Protein AF-A0A1Q7AUA7-F1 (afdb_monomer)

Radius of gyration: 12.65 Å; Cα contacts (8 Å, |Δi|>4): 184; chains: 1; bounding box: 31×30×31 Å

Structure (mmCIF, N/CA/C/O backbone):
data_AF-A0A1Q7AUA7-F1
#
_entry.id   AF-A0A1Q7AUA7-F1
#
loop_
_atom_site.group_PDB
_atom_site.id
_atom_site.type_symbol
_atom_site.label_atom_id
_atom_site.label_alt_id
_atom_site.label_comp_id
_atom_site.label_asym_id
_atom_site.label_entity_id
_atom_site.label_seq_id
_atom_site.pdbx_PDB_ins_code
_atom_site.Cartn_x
_atom_site.Cartn_y
_atom_site.Cartn_z
_atom_site.occupancy
_atom_site.B_iso_or_equiv
_atom_site.auth_seq_id
_atom_site.auth_comp_id
_atom_site.auth_asym_id
_atom_site.auth_atom_id
_atom_site.pdbx_PDB_model_num
ATOM 1 N N . MET A 1 1 ? -14.555 16.275 -8.381 1.00 78.81 1 MET A N 1
ATOM 2 C CA . MET A 1 1 ? -13.506 15.272 -8.086 1.00 78.81 1 MET A CA 1
ATOM 3 C C . MET A 1 1 ? -12.574 15.850 -7.037 1.00 78.81 1 MET A C 1
ATOM 5 O O . MET A 1 1 ? -12.366 17.057 -7.059 1.00 78.81 1 MET A O 1
ATOM 9 N N . ARG A 1 2 ? -12.056 15.023 -6.123 1.00 88.88 2 ARG A N 1
ATOM 10 C CA . ARG A 1 2 ? -11.016 15.438 -5.166 1.00 88.88 2 ARG A CA 1
ATOM 11 C C . ARG A 1 2 ? -9.665 15.498 -5.881 1.00 88.88 2 ARG A C 1
ATOM 13 O O . ARG A 1 2 ? -9.413 14.677 -6.760 1.00 88.88 2 ARG A O 1
ATOM 20 N N . THR A 1 3 ? -8.814 16.450 -5.524 1.00 94.75 3 THR A N 1
ATOM 21 C CA . THR A 1 3 ? -7.428 16.507 -6.009 1.00 94.75 3 THR A CA 1
ATOM 22 C C . THR A 1 3 ? -6.560 15.475 -5.279 1.00 94.75 3 THR A C 1
ATOM 24 O O . THR A 1 3 ? -6.920 15.050 -4.177 1.00 94.75 3 THR A O 1
ATOM 27 N N . PRO A 1 4 ? -5.386 15.095 -5.819 1.00 91.38 4 PRO A N 1
ATOM 28 C CA . PRO A 1 4 ? -4.448 14.231 -5.097 1.00 91.38 4 PRO A CA 1
ATOM 29 C C . PRO A 1 4 ? -4.071 14.776 -3.710 1.00 91.38 4 PRO A C 1
ATOM 31 O O . PRO A 1 4 ? -4.011 14.020 -2.745 1.00 91.38 4 PRO A O 1
ATOM 34 N N . ALA A 1 5 ? -3.896 16.097 -3.589 1.00 91.69 5 ALA A N 1
ATOM 35 C CA . ALA A 1 5 ? -3.603 16.747 -2.313 1.00 91.69 5 ALA A CA 1
ATOM 36 C C . ALA A 1 5 ? -4.753 16.601 -1.301 1.00 91.69 5 ALA A C 1
ATOM 38 O O . ALA A 1 5 ? -4.501 16.320 -0.133 1.00 91.69 5 ALA A O 1
ATOM 39 N N . GLN A 1 6 ? -6.009 16.739 -1.745 1.00 94.31 6 GLN A N 1
ATOM 40 C CA . GLN A 1 6 ? -7.181 16.520 -0.889 1.00 94.31 6 GLN A CA 1
ATOM 41 C C . GLN A 1 6 ? -7.278 15.063 -0.432 1.00 94.31 6 GLN A C 1
ATOM 43 O O . GLN A 1 6 ? -7.481 14.810 0.749 1.00 94.31 6 GLN A O 1
ATOM 48 N N . ILE A 1 7 ? -7.064 14.105 -1.342 1.00 94.06 7 ILE A N 1
ATOM 49 C CA . ILE A 1 7 ? -7.085 12.674 -1.009 1.00 94.06 7 ILE A CA 1
ATOM 50 C C . ILE A 1 7 ? -6.048 12.361 0.073 1.00 94.06 7 ILE A C 1
ATOM 52 O O . ILE A 1 7 ? -6.381 11.710 1.060 1.00 94.06 7 ILE A O 1
ATOM 56 N N . LEU A 1 8 ? -4.811 12.840 -0.080 1.00 90.44 8 LEU A N 1
ATOM 57 C CA . LEU A 1 8 ? -3.745 12.590 0.894 1.00 90.44 8 LEU A CA 1
ATOM 58 C C . LEU A 1 8 ? -4.003 13.265 2.244 1.00 90.44 8 LEU 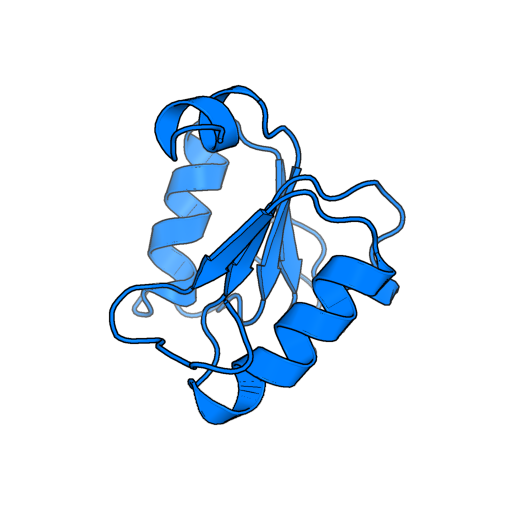A C 1
ATOM 60 O O . LEU A 1 8 ? -3.755 12.647 3.276 1.00 90.44 8 LEU A O 1
ATOM 64 N N . ALA A 1 9 ? -4.526 14.494 2.246 1.00 90.44 9 ALA A N 1
ATOM 65 C CA . ALA A 1 9 ? -4.860 15.216 3.474 1.00 90.44 9 ALA A CA 1
ATOM 66 C C . ALA A 1 9 ? -6.028 14.574 4.249 1.00 90.44 9 ALA A C 1
ATOM 68 O O . ALA A 1 9 ? -6.072 14.649 5.474 1.00 90.44 9 ALA A O 1
ATOM 69 N N . GLU A 1 10 ? -6.971 13.943 3.545 1.00 92.81 10 GLU A N 1
ATOM 70 C CA . GLU A 1 10 ? -8.119 13.245 4.137 1.00 92.81 10 GLU A CA 1
ATOM 71 C C . GLU A 1 10 ? -7.803 11.795 4.547 1.00 92.81 10 GLU A C 1
ATOM 73 O O . GLU A 1 10 ? -8.539 11.217 5.349 1.00 92.81 10 GLU A O 1
ATOM 78 N N . SER A 1 11 ? -6.741 11.197 3.997 1.00 95.62 11 SER A N 1
ATOM 79 C CA . SER A 1 11 ? -6.369 9.801 4.253 1.00 95.62 11 SER A CA 1
ATOM 80 C C . SER A 1 11 ? -5.643 9.660 5.584 1.00 95.62 11 SER A C 1
ATOM 82 O O . SER A 1 11 ? -4.615 10.298 5.807 1.00 95.62 11 SER A O 1
ATOM 84 N N . ARG A 1 12 ? -6.138 8.773 6.450 1.00 95.25 12 ARG A N 1
ATOM 85 C CA . ARG A 1 12 ? -5.493 8.427 7.725 1.00 95.25 12 ARG A CA 1
ATOM 86 C C . ARG A 1 12 ? -4.741 7.109 7.620 1.00 95.25 12 ARG A C 1
ATOM 88 O O . ARG A 1 12 ? -3.604 7.030 8.080 1.00 95.25 12 ARG A O 1
ATOM 95 N N . THR A 1 13 ? -5.359 6.127 6.966 1.00 98.19 13 THR A N 1
ATOM 96 C CA . THR A 1 13 ? -4.829 4.767 6.815 1.00 98.19 13 THR A CA 1
ATOM 97 C C . THR A 1 13 ? -4.476 4.470 5.364 1.00 98.19 13 THR A C 1
ATOM 99 O O . THR A 1 13 ? -5.331 4.554 4.476 1.00 98.19 13 THR A O 1
ATOM 102 N N . ILE A 1 14 ? -3.225 4.075 5.126 1.00 98.44 14 ILE A N 1
ATOM 103 C CA . ILE A 1 14 ? -2.694 3.746 3.802 1.00 98.44 14 ILE A CA 1
ATOM 104 C C . ILE A 1 14 ? -2.234 2.286 3.791 1.00 98.44 14 ILE A C 1
ATOM 106 O O . ILE A 1 14 ? -1.268 1.929 4.465 1.00 98.44 14 ILE A O 1
ATOM 110 N N . ALA A 1 15 ? -2.883 1.443 2.988 1.00 98.75 15 ALA A N 1
ATOM 111 C CA . ALA A 1 15 ? -2.420 0.078 2.744 1.00 98.75 15 ALA A CA 1
ATOM 112 C C . ALA A 1 15 ? -1.420 0.059 1.583 1.00 98.75 15 ALA A C 1
ATOM 114 O O . ALA A 1 15 ? -1.670 0.655 0.536 1.00 98.75 15 ALA A O 1
ATOM 115 N N . VAL A 1 16 ? -0.294 -0.634 1.740 1.00 98.75 16 VAL A N 1
ATOM 116 C CA . VAL A 1 16 ? 0.786 -0.669 0.743 1.00 98.75 16 VAL A CA 1
ATOM 117 C C . VAL A 1 16 ? 0.904 -2.068 0.159 1.00 98.75 16 VAL A C 1
ATOM 119 O O . VAL A 1 16 ? 1.514 -2.957 0.755 1.00 98.75 16 VAL A O 1
ATOM 122 N N . VAL A 1 17 ? 0.345 -2.265 -1.031 1.00 98.75 17 VAL A N 1
ATOM 123 C CA . VAL A 1 17 ? 0.356 -3.550 -1.735 1.00 98.75 17 VAL A CA 1
ATOM 124 C C . VAL A 1 17 ? 1.670 -3.730 -2.479 1.00 98.75 17 VAL A C 1
ATOM 126 O O . VAL A 1 17 ? 2.027 -2.929 -3.342 1.00 98.75 17 VAL A O 1
ATOM 129 N N . GLY A 1 18 ? 2.386 -4.808 -2.160 1.00 98.00 18 GLY A N 1
ATOM 130 C CA . GLY A 1 18 ? 3.738 -5.044 -2.666 1.00 98.00 18 GLY A CA 1
ATOM 131 C C . GLY A 1 18 ? 4.830 -4.421 -1.793 1.00 98.00 18 GLY A C 1
ATOM 132 O O . GLY A 1 18 ? 5.953 -4.261 -2.267 1.00 98.00 18 GLY A O 1
ATOM 133 N N . ALA A 1 19 ? 4.519 -4.086 -0.534 1.00 98.44 19 ALA A N 1
ATOM 134 C CA . ALA A 1 19 ? 5.487 -3.559 0.425 1.00 98.44 19 ALA A CA 1
ATOM 135 C C . ALA A 1 19 ? 6.731 -4.459 0.528 1.00 98.44 19 ALA A C 1
ATOM 137 O O . ALA A 1 19 ? 6.633 -5.685 0.612 1.00 98.44 19 ALA A O 1
ATOM 138 N N . SER A 1 20 ? 7.918 -3.855 0.524 1.00 98.06 20 SER A N 1
ATOM 139 C CA . SER A 1 20 ? 9.190 -4.583 0.507 1.00 98.06 20 SER A CA 1
ATOM 140 C C . SER A 1 20 ? 9.945 -4.454 1.829 1.00 98.06 20 SER A C 1
ATOM 142 O O . SER A 1 20 ? 9.990 -3.383 2.425 1.00 98.06 20 SER A O 1
ATOM 144 N N . ARG A 1 21 ? 10.624 -5.529 2.251 1.00 97.75 21 ARG A N 1
ATOM 145 C CA . ARG A 1 21 ? 11.605 -5.502 3.355 1.00 97.75 21 ARG A CA 1
ATOM 146 C C . ARG A 1 21 ? 12.960 -4.923 2.942 1.00 97.75 21 ARG A C 1
ATOM 148 O O . ARG A 1 21 ? 13.722 -4.513 3.802 1.00 97.75 21 ARG A O 1
ATOM 155 N N . ASP A 1 22 ? 13.245 -4.915 1.643 1.00 97.50 22 ASP A N 1
ATOM 156 C CA . ASP A 1 22 ? 14.516 -4.474 1.065 1.00 97.50 22 ASP A CA 1
ATOM 157 C C . ASP A 1 22 ? 14.573 -2.939 0.952 1.00 97.50 22 ASP A C 1
ATOM 159 O O . ASP A 1 22 ? 13.843 -2.395 0.113 1.00 97.50 22 ASP A O 1
ATOM 163 N N . PRO A 1 23 ? 15.440 -2.249 1.724 1.00 95.88 23 PRO A N 1
ATOM 164 C CA . PRO A 1 23 ? 15.566 -0.792 1.706 1.00 95.88 23 PRO A CA 1
ATOM 165 C C . PRO A 1 23 ? 16.002 -0.195 0.367 1.00 95.88 23 PRO A C 1
ATOM 167 O O . PRO A 1 23 ? 15.775 0.993 0.143 1.00 95.88 23 PRO A O 1
ATOM 170 N N . GLY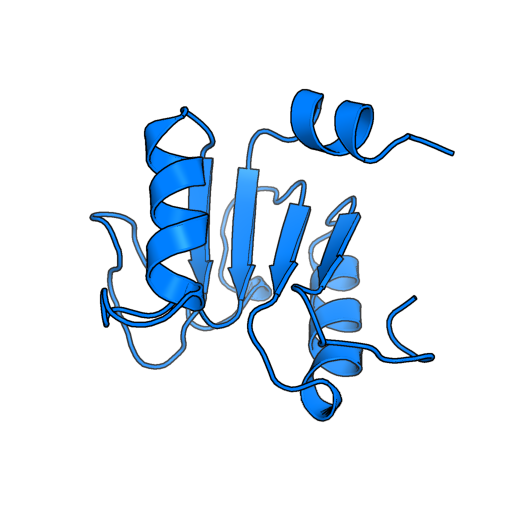 A 1 24 ? 16.588 -0.993 -0.532 1.00 96.94 24 GLY A N 1
ATOM 171 C CA . GLY A 1 24 ? 16.971 -0.558 -1.876 1.00 96.94 24 GLY A CA 1
ATOM 172 C C . GLY A 1 24 ? 15.794 -0.425 -2.846 1.00 96.94 24 GLY A C 1
ATOM 173 O O . GLY A 1 24 ? 15.948 0.158 -3.918 1.00 96.94 24 GLY A O 1
ATOM 174 N N . LYS A 1 25 ? 14.606 -0.941 -2.499 1.00 96.44 25 LYS A N 1
ATOM 175 C CA . LYS A 1 25 ? 13.417 -0.872 -3.361 1.00 96.44 25 LYS A CA 1
ATOM 176 C C . LYS A 1 25 ? 12.576 0.360 -3.054 1.00 96.44 25 LYS A C 1
ATOM 178 O O . LYS A 1 25 ? 12.323 0.692 -1.898 1.00 96.44 25 LYS A O 1
ATOM 183 N N . THR A 1 26 ? 12.017 0.973 -4.093 1.00 96.62 26 THR A N 1
ATOM 184 C CA . THR A 1 26 ? 11.019 2.052 -3.966 1.00 96.62 26 THR A CA 1
ATOM 185 C C . THR A 1 26 ? 9.808 1.623 -3.136 1.00 96.62 26 THR A C 1
ATOM 187 O O . THR A 1 26 ? 9.353 2.386 -2.287 1.00 96.62 26 THR A O 1
ATOM 190 N N . ALA A 1 27 ? 9.381 0.363 -3.281 1.00 96.94 27 ALA A N 1
ATOM 191 C CA . ALA A 1 27 ? 8.342 -0.278 -2.469 1.00 96.94 27 ALA A CA 1
ATOM 192 C C . ALA A 1 27 ? 8.681 -0.407 -0.968 1.00 96.94 27 ALA A C 1
ATOM 194 O O . ALA A 1 27 ? 7.823 -0.793 -0.174 1.00 96.94 27 ALA A O 1
ATOM 195 N N . HIS A 1 28 ? 9.928 -0.126 -0.577 1.00 98.19 28 HIS A N 1
ATOM 196 C CA . HIS A 1 28 ? 10.332 0.051 0.813 1.00 98.19 28 HIS A CA 1
ATOM 197 C C . HIS A 1 28 ? 10.467 1.532 1.170 1.00 98.19 28 HIS A C 1
ATOM 199 O O . HIS A 1 28 ? 9.852 2.008 2.121 1.00 98.19 28 HIS A O 1
ATOM 205 N N . ALA A 1 29 ? 11.295 2.258 0.417 1.00 97.44 29 ALA A N 1
ATOM 206 C CA . ALA A 1 29 ? 11.735 3.595 0.791 1.00 97.44 29 ALA A CA 1
ATOM 207 C C . ALA A 1 29 ? 10.593 4.621 0.791 1.00 97.44 29 ALA A C 1
ATOM 209 O O . ALA A 1 29 ? 10.472 5.390 1.743 1.00 97.44 29 ALA A O 1
ATOM 210 N N . VAL A 1 30 ? 9.733 4.618 -0.234 1.00 96.25 30 VAL A N 1
ATOM 211 C CA . VAL A 1 30 ? 8.649 5.608 -0.361 1.00 96.25 30 VAL A CA 1
ATOM 212 C C . VAL A 1 30 ? 7.604 5.440 0.751 1.00 96.25 30 VAL A C 1
ATOM 214 O O . VAL A 1 30 ? 7.350 6.413 1.463 1.00 96.25 30 VAL A O 1
ATOM 217 N N . PRO A 1 31 ? 7.040 4.241 1.000 1.00 97.38 31 PRO A N 1
ATOM 218 C CA . PRO A 1 31 ? 6.084 4.076 2.091 1.00 97.38 31 PRO A CA 1
ATOM 219 C C . PRO A 1 31 ? 6.692 4.277 3.480 1.00 97.38 31 PRO A C 1
ATOM 221 O O . PRO A 1 31 ? 6.013 4.778 4.370 1.00 97.38 31 PRO A O 1
ATOM 224 N N . HIS A 1 32 ? 7.975 3.952 3.670 1.00 97.81 32 HIS A N 1
ATOM 225 C CA . HIS A 1 32 ? 8.653 4.232 4.933 1.00 97.81 32 HIS A CA 1
ATOM 226 C C . HIS A 1 32 ? 8.730 5.740 5.209 1.00 97.81 32 HIS A C 1
ATOM 228 O O . HIS A 1 32 ? 8.557 6.167 6.348 1.00 97.81 32 HIS A O 1
ATOM 234 N N . GLN A 1 33 ? 8.933 6.571 4.179 1.00 96.88 33 GLN A N 1
ATOM 235 C CA . GLN A 1 33 ? 8.834 8.022 4.343 1.00 96.88 33 GLN A CA 1
ATOM 236 C C . GLN A 1 33 ? 7.412 8.441 4.718 1.00 96.88 33 GLN A C 1
ATOM 238 O O . GLN A 1 33 ? 7.259 9.219 5.653 1.00 96.88 33 GLN A O 1
ATOM 243 N N . ILE A 1 34 ? 6.383 7.893 4.066 1.00 95.06 34 ILE A N 1
ATOM 244 C CA . ILE A 1 34 ? 4.975 8.163 4.410 1.00 95.06 34 ILE A CA 1
ATOM 245 C C . ILE A 1 34 ? 4.706 7.838 5.891 1.00 95.06 34 ILE A C 1
ATOM 247 O O . ILE A 1 34 ? 4.201 8.688 6.620 1.00 95.06 34 ILE A O 1
ATOM 251 N N . LEU A 1 35 ? 5.140 6.668 6.368 1.00 96.69 35 LEU A N 1
ATOM 252 C CA . LEU A 1 35 ? 5.038 6.278 7.779 1.00 96.69 35 LEU A CA 1
ATOM 253 C C . LEU A 1 35 ? 5.742 7.288 8.703 1.00 96.69 35 LEU A C 1
ATOM 255 O O . LEU A 1 35 ? 5.173 7.736 9.695 1.00 96.69 35 LEU A O 1
ATOM 259 N N . ARG A 1 36 ? 6.968 7.707 8.361 1.00 96.88 36 ARG A N 1
ATOM 260 C CA . ARG A 1 36 ? 7.744 8.682 9.152 1.00 96.88 36 ARG A CA 1
ATOM 261 C C . ARG A 1 36 ? 7.127 10.080 9.201 1.00 96.88 36 ARG A C 1
ATOM 263 O O . ARG A 1 36 ? 7.455 10.834 10.111 1.00 96.88 36 ARG A O 1
ATOM 270 N N . HIS A 1 37 ? 6.259 10.423 8.252 1.00 94.94 37 HIS A N 1
ATOM 271 C CA . HIS A 1 37 ? 5.521 11.687 8.248 1.00 94.94 37 HIS A CA 1
ATOM 272 C C . HIS A 1 37 ? 4.175 11.603 8.991 1.00 94.94 37 HIS A C 1
ATOM 274 O O . HIS A 1 37 ? 3.439 12.585 9.021 1.00 94.94 37 HIS A O 1
ATOM 280 N N . GLY A 1 38 ? 3.872 10.469 9.634 1.00 94.81 38 GLY A N 1
ATOM 281 C CA . GLY A 1 38 ? 2.769 10.345 10.588 1.00 94.81 38 GLY A CA 1
ATOM 282 C C . GLY A 1 38 ? 1.485 9.725 10.039 1.00 94.81 38 GLY A C 1
ATOM 283 O O . GLY A 1 38 ? 0.500 9.657 10.770 1.00 94.81 38 GLY A O 1
ATOM 284 N N . TRP A 1 39 ? 1.475 9.251 8.791 1.00 96.62 39 TRP A N 1
ATOM 285 C CA . TRP A 1 39 ? 0.373 8.420 8.300 1.00 96.62 39 TRP A CA 1
ATOM 286 C C . TRP A 1 39 ? 0.417 7.031 8.932 1.00 96.62 39 TRP A C 1
ATOM 288 O O . TRP A 1 39 ? 1.492 6.464 9.139 1.00 96.62 39 TRP A O 1
ATOM 298 N N . HIS A 1 40 ? -0.759 6.450 9.165 1.00 97.69 40 HIS A N 1
ATOM 299 C CA . HIS A 1 40 ? -0.863 5.042 9.526 1.00 97.69 40 HIS A CA 1
ATOM 300 C C . HIS A 1 40 ? -0.662 4.190 8.271 1.00 97.69 40 HIS A C 1
ATOM 302 O O . HIS A 1 40 ? -1.434 4.296 7.316 1.00 97.69 40 HIS A O 1
ATOM 308 N N . VAL A 1 41 ? 0.402 3.384 8.240 1.00 98.38 41 VAL A N 1
ATOM 309 C CA . VAL A 1 41 ? 0.793 2.600 7.060 1.00 98.38 41 VAL A CA 1
ATOM 310 C C . VAL A 1 41 ? 0.725 1.112 7.371 1.00 98.38 41 VAL A C 1
ATOM 312 O O . VAL A 1 41 ? 1.422 0.625 8.257 1.00 98.38 41 VAL A O 1
ATOM 315 N N . ILE A 1 42 ? -0.060 0.384 6.579 1.00 98.75 42 ILE A N 1
ATOM 316 C CA . ILE A 1 42 ? -0.258 -1.060 6.716 1.00 98.75 42 ILE A CA 1
ATOM 317 C C . ILE A 1 42 ? 0.423 -1.775 5.539 1.00 98.75 42 ILE A C 1
ATOM 319 O O . ILE A 1 42 ? -0.037 -1.652 4.398 1.00 98.75 42 ILE A O 1
ATOM 323 N N . PRO A 1 43 ? 1.520 -2.520 5.757 1.00 98.81 43 PRO A N 1
ATOM 324 C CA . PRO A 1 43 ? 2.173 -3.261 4.686 1.00 98.81 43 PRO A CA 1
ATOM 325 C C . PRO A 1 43 ? 1.360 -4.496 4.277 1.00 98.81 43 PRO A C 1
ATOM 327 O O . PRO A 1 43 ? 0.924 -5.278 5.122 1.00 98.81 43 PRO A O 1
ATOM 330 N N . VAL A 1 44 ? 1.225 -4.718 2.967 1.00 98.81 44 VAL A N 1
ATOM 331 C CA . VAL A 1 44 ? 0.600 -5.916 2.392 1.00 98.81 44 VAL A CA 1
ATOM 332 C C . VAL A 1 44 ? 1.615 -6.665 1.530 1.00 98.81 44 VAL A C 1
ATOM 334 O O . VAL A 1 44 ? 2.020 -6.204 0.453 1.00 98.81 44 VAL A O 1
ATOM 337 N N . ASN A 1 45 ? 2.044 -7.825 2.025 1.00 98.25 45 ASN A N 1
ATOM 338 C CA . ASN A 1 45 ? 2.991 -8.723 1.377 1.00 98.25 45 ASN A CA 1
ATOM 339 C C . ASN A 1 45 ? 2.799 -10.158 1.912 1.00 98.25 45 ASN A C 1
ATOM 341 O O . ASN A 1 45 ? 3.028 -10.397 3.094 1.00 98.25 45 ASN A O 1
ATOM 345 N N . PRO A 1 46 ? 2.460 -11.147 1.065 1.00 97.31 46 PRO A N 1
ATOM 346 C CA . PRO A 1 46 ? 2.222 -12.522 1.514 1.00 97.31 46 PRO A CA 1
ATOM 347 C C . PRO A 1 46 ? 3.466 -13.242 2.063 1.00 97.31 46 PRO A C 1
ATOM 349 O O . PRO A 1 46 ? 3.331 -14.308 2.661 1.00 97.31 46 PRO A O 1
ATOM 352 N N . TYR A 1 47 ? 4.663 -12.679 1.870 1.00 97.62 47 TYR A N 1
ATOM 353 C CA . TYR A 1 47 ? 5.954 -13.276 2.229 1.00 97.62 47 TYR A CA 1
ATOM 354 C C . TYR A 1 47 ? 6.657 -12.584 3.408 1.00 97.62 47 TYR A C 1
ATOM 356 O O . TYR A 1 47 ? 7.861 -12.780 3.610 1.00 97.62 47 TYR A O 1
ATOM 364 N N . ALA A 1 48 ? 5.954 -11.729 4.149 1.00 97.25 48 ALA A N 1
ATOM 365 C CA . ALA A 1 48 ? 6.480 -11.065 5.334 1.00 97.25 48 ALA A CA 1
ATOM 366 C C . ALA A 1 48 ? 5.415 -11.027 6.433 1.00 97.25 48 ALA A C 1
ATOM 368 O O . ALA A 1 48 ? 4.247 -10.796 6.145 1.00 97.25 48 ALA A O 1
ATOM 369 N N . ASP A 1 49 ? 5.8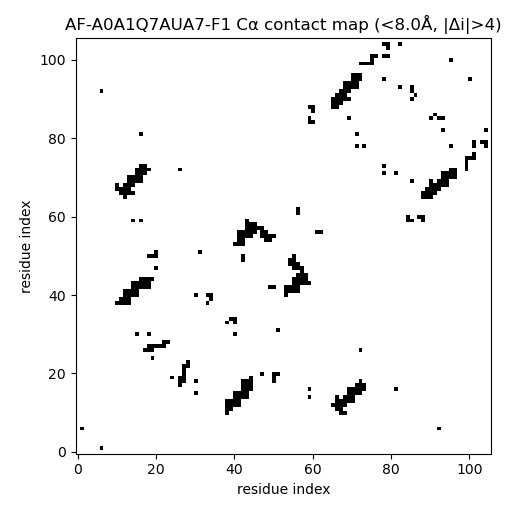38 -11.204 7.684 1.00 97.88 49 ASP A N 1
ATOM 370 C CA . ASP A 1 49 ? 4.958 -11.049 8.850 1.00 97.88 49 ASP A CA 1
ATOM 371 C C . ASP A 1 49 ? 5.008 -9.618 9.419 1.00 97.88 49 ASP A C 1
ATOM 373 O O . ASP A 1 49 ? 4.050 -9.148 10.032 1.00 97.88 49 ASP A O 1
ATOM 377 N N . GLU A 1 50 ? 6.105 -8.892 9.173 1.00 98.12 50 GLU A N 1
ATOM 378 C CA . GLU A 1 50 ? 6.333 -7.526 9.652 1.00 98.12 50 GLU A CA 1
ATOM 379 C C . GLU A 1 50 ? 7.197 -6.724 8.660 1.00 98.12 50 GLU A C 1
ATOM 381 O O . GLU A 1 50 ? 8.148 -7.257 8.075 1.00 98.12 50 GLU A O 1
ATOM 386 N N . ILE A 1 51 ? 6.876 -5.438 8.469 1.00 98.44 51 ILE A N 1
ATOM 387 C CA . ILE A 1 51 ? 7.690 -4.458 7.728 1.00 98.44 51 ILE A CA 1
ATOM 388 C C . ILE A 1 51 ? 7.602 -3.103 8.453 1.00 98.44 51 ILE A C 1
ATOM 390 O O . ILE A 1 51 ? 6.518 -2.674 8.829 1.00 98.44 51 ILE A O 1
ATOM 394 N N . TRP A 1 52 ? 8.736 -2.417 8.650 1.00 97.69 52 TRP A N 1
ATOM 395 C CA . TRP A 1 52 ? 8.831 -1.126 9.366 1.00 97.69 52 TRP A CA 1
ATOM 396 C C . TRP A 1 52 ? 8.282 -1.144 10.809 1.00 97.69 52 TRP A C 1
ATOM 398 O O 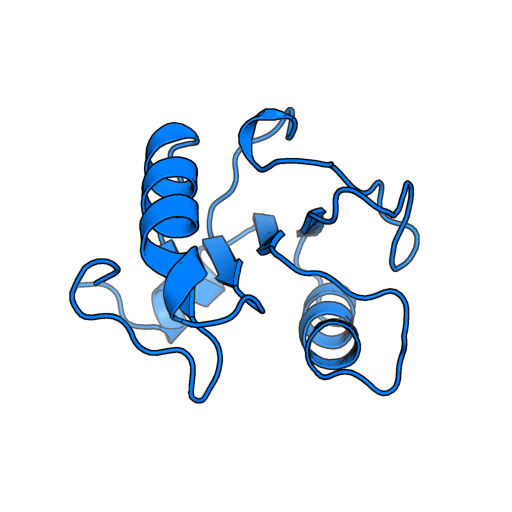. TRP A 1 52 ? 7.761 -0.135 11.285 1.00 97.69 52 TRP A O 1
ATOM 408 N N . GLY A 1 53 ? 8.355 -2.287 11.500 1.00 97.19 53 GLY A N 1
ATOM 409 C CA . GLY A 1 53 ? 7.742 -2.454 12.824 1.00 97.19 53 GLY A CA 1
ATOM 410 C C . GLY A 1 53 ? 6.211 -2.537 12.795 1.00 97.19 53 GLY A C 1
ATOM 411 O O . GLY A 1 53 ? 5.579 -2.508 13.846 1.00 97.19 53 GLY A O 1
ATOM 412 N N . GLN A 1 54 ? 5.608 -2.602 11.603 1.00 98.06 54 GLN A N 1
ATOM 413 C CA . GLN A 1 54 ? 4.170 -2.747 11.398 1.00 98.06 54 GLN A CA 1
ATOM 414 C C . GLN A 1 54 ? 3.851 -4.186 11.012 1.00 98.06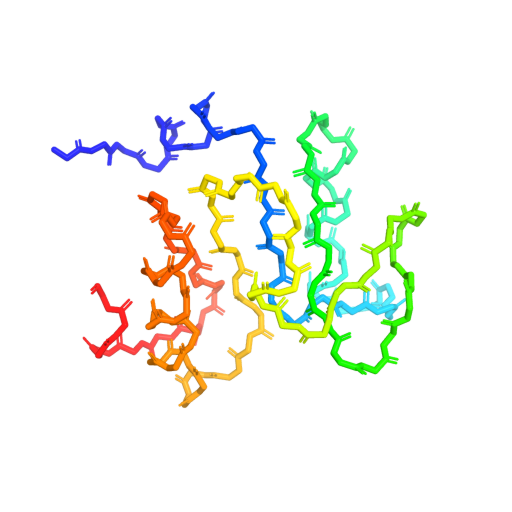 54 GLN A C 1
ATOM 416 O O . GLN A 1 54 ? 4.534 -4.783 10.172 1.00 98.06 54 GLN A O 1
ATOM 421 N N . ARG A 1 55 ? 2.766 -4.726 11.574 1.00 98.44 55 ARG A N 1
ATOM 422 C CA . ARG A 1 55 ? 2.242 -6.031 11.168 1.00 98.44 55 ARG A CA 1
ATOM 423 C C . ARG A 1 55 ? 1.951 -6.027 9.669 1.00 98.44 55 ARG A C 1
ATOM 425 O O . ARG A 1 55 ? 1.261 -5.139 9.171 1.00 98.44 55 ARG A O 1
ATOM 432 N N . CYS A 1 56 ? 2.451 -7.039 8.972 1.00 98.69 56 CYS A N 1
ATOM 433 C CA . CYS A 1 56 ? 2.211 -7.224 7.553 1.00 98.69 56 CYS A CA 1
ATOM 434 C C . CYS A 1 56 ? 1.087 -8.232 7.326 1.00 98.69 56 CYS A C 1
ATOM 436 O O . CYS A 1 56 ? 1.045 -9.302 7.935 1.00 98.69 56 CYS A O 1
ATOM 438 N N . TYR A 1 57 ? 0.152 -7.859 6.460 1.00 98.75 57 TYR A N 1
ATOM 439 C CA . TYR A 1 57 ? -0.969 -8.703 6.070 1.00 98.75 57 TYR A CA 1
ATOM 440 C C . TYR A 1 57 ? -0.703 -9.337 4.706 1.00 98.75 57 TYR A C 1
ATOM 442 O O . TYR A 1 57 ? 0.009 -8.778 3.869 1.00 98.75 57 TYR A O 1
ATOM 450 N N . ARG A 1 58 ? -1.273 -10.521 4.464 1.00 98.38 58 ARG A N 1
ATOM 451 C CA . ARG A 1 58 ? -1.053 -11.233 3.198 1.00 98.38 58 ARG A CA 1
ATOM 452 C C . ARG A 1 58 ? -1.882 -10.636 2.071 1.00 98.38 58 ARG A C 1
ATOM 454 O O . ARG A 1 58 ? -1.394 -10.536 0.947 1.00 98.38 58 ARG A O 1
ATOM 461 N N . THR A 1 59 ? -3.106 -10.227 2.383 1.00 98.25 59 THR A N 1
ATOM 462 C CA . THR A 1 59 ? -4.051 -9.618 1.448 1.00 98.25 59 THR A CA 1
ATOM 463 C C . THR A 1 59 ? -4.691 -8.367 2.045 1.00 98.25 59 THR A C 1
ATOM 465 O O . THR A 1 59 ? -4.643 -8.139 3.253 1.00 98.25 59 THR A O 1
ATOM 468 N N . LEU A 1 60 ? -5.321 -7.558 1.190 1.00 98.56 60 LEU A N 1
ATOM 469 C CA . LEU A 1 60 ? -6.113 -6.406 1.625 1.00 98.56 60 LEU A CA 1
ATOM 470 C C . LEU A 1 60 ? -7.302 -6.813 2.512 1.00 98.56 60 LEU A C 1
ATOM 472 O O . LEU A 1 60 ? -7.638 -6.087 3.440 1.00 98.56 60 LEU A O 1
ATOM 476 N N . ALA A 1 61 ? -7.906 -7.977 2.260 1.00 98.38 61 ALA A N 1
ATOM 477 C CA . ALA A 1 61 ? -9.059 -8.471 3.014 1.00 98.38 61 ALA A CA 1
ATOM 478 C C . ALA A 1 61 ? -8.711 -8.916 4.446 1.00 98.38 61 ALA A C 1
ATOM 480 O O . ALA A 1 61 ? -9.596 -8.993 5.293 1.00 98.38 61 ALA A O 1
ATOM 481 N N . ASP A 1 62 ? -7.434 -9.191 4.724 1.00 98.50 62 ASP A N 1
ATOM 482 C CA . ASP A 1 62 ? -6.979 -9.581 6.062 1.00 98.50 62 ASP A CA 1
ATOM 483 C C . ASP A 1 62 ? -6.844 -8.378 7.015 1.00 98.50 62 ASP A C 1
ATOM 485 O O . ASP A 1 62 ? -6.615 -8.568 8.211 1.00 98.50 62 ASP A O 1
ATOM 489 N N . ILE A 1 63 ? -6.938 -7.146 6.500 1.00 98.50 63 ILE A N 1
ATOM 490 C CA . ILE A 1 63 ? -6.782 -5.922 7.288 1.00 98.50 63 ILE A CA 1
ATOM 491 C C . ILE A 1 63 ? -8.047 -5.718 8.146 1.00 98.50 63 ILE A C 1
ATOM 493 O O . ILE A 1 63 ? -9.136 -5.562 7.596 1.00 98.50 63 ILE A O 1
ATOM 497 N N . PRO A 1 64 ? -7.938 -5.678 9.489 1.00 97.75 64 PRO A N 1
ATOM 498 C CA . PRO A 1 64 ? -9.095 -5.622 10.386 1.00 97.75 64 PRO A CA 1
ATOM 499 C C . PRO A 1 64 ? -9.648 -4.202 10.593 1.00 97.75 64 PRO A C 1
ATOM 501 O O . PRO A 1 64 ? -10.508 -3.996 11.449 1.00 97.75 64 PRO A O 1
ATOM 504 N N . GLU A 1 65 ? -9.138 -3.213 9.859 1.00 97.19 65 GLU A N 1
ATOM 505 C CA . GLU A 1 65 ? -9.469 -1.799 10.022 1.00 97.19 65 GLU A CA 1
ATOM 506 C C . GLU A 1 65 ? -9.687 -1.089 8.674 1.00 97.19 65 GLU A C 1
ATOM 508 O O . GLU A 1 65 ? -9.189 -1.550 7.645 1.00 97.19 65 GLU A O 1
ATOM 513 N N . PRO A 1 66 ? -10.432 0.034 8.646 1.00 97.81 66 PRO A N 1
ATOM 514 C CA . PRO A 1 66 ? -10.704 0.756 7.408 1.00 97.81 66 PRO A CA 1
ATOM 515 C C . PRO A 1 66 ? -9.434 1.293 6.737 1.00 97.81 66 PRO A C 1
ATOM 517 O O . PRO A 1 66 ? -8.587 1.914 7.382 1.00 97.81 66 PRO A O 1
ATOM 520 N N . VAL A 1 67 ? -9.357 1.131 5.415 1.00 98.50 67 VAL A N 1
ATOM 521 C CA . VAL A 1 67 ? -8.288 1.674 4.565 1.00 98.50 67 VAL A CA 1
ATOM 522 C C . VAL A 1 67 ? -8.840 2.843 3.755 1.00 98.50 67 VAL A C 1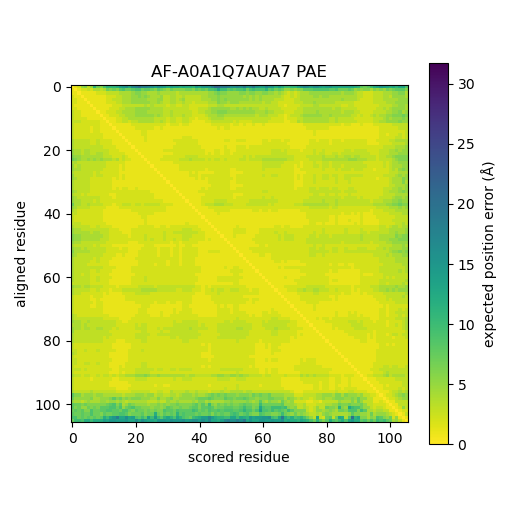
ATOM 524 O O . VAL A 1 67 ? -9.829 2.690 3.044 1.00 98.50 67 VAL A O 1
ATOM 527 N N . ASP A 1 68 ? -8.203 4.013 3.819 1.00 98.06 68 ASP A N 1
ATOM 528 C CA . ASP A 1 68 ? -8.618 5.170 3.015 1.00 98.06 68 ASP A CA 1
ATOM 529 C C . ASP A 1 68 ? -8.005 5.129 1.610 1.00 98.06 68 ASP A C 1
ATOM 531 O O . ASP A 1 68 ? -8.672 5.462 0.626 1.00 98.06 68 ASP A O 1
ATOM 535 N N . LEU A 1 69 ? -6.744 4.701 1.520 1.00 98.19 69 LEU A N 1
ATOM 536 C CA . LEU A 1 69 ? -5.932 4.739 0.309 1.00 98.19 69 LEU A CA 1
ATOM 537 C C . LEU A 1 69 ? -5.131 3.444 0.146 1.00 98.19 69 LEU A C 1
ATOM 539 O O . LEU A 1 69 ? -4.412 3.028 1.053 1.00 98.19 69 LEU A O 1
ATOM 543 N N . VAL A 1 70 ? -5.204 2.839 -1.039 1.00 98.62 70 VAL A N 1
ATOM 544 C CA . VAL A 1 70 ? -4.368 1.689 -1.414 1.00 98.62 70 VAL A CA 1
ATOM 545 C C . VAL A 1 70 ? -3.232 2.166 -2.316 1.00 98.62 70 VAL A C 1
ATOM 547 O O . VAL A 1 70 ? -3.473 2.634 -3.423 1.00 98.62 70 VAL A O 1
ATOM 550 N N . ASN A 1 71 ? -1.991 2.039 -1.853 1.00 98.44 71 ASN A N 1
ATOM 551 C CA . ASN A 1 71 ? -0.774 2.385 -2.582 1.00 98.44 71 ASN A CA 1
ATOM 552 C C . ASN A 1 71 ? -0.128 1.125 -3.187 1.00 98.44 71 ASN A C 1
ATOM 554 O O . ASN A 1 71 ? 0.160 0.171 -2.464 1.00 98.44 71 ASN A O 1
ATOM 558 N N . VAL A 1 72 ? 0.099 1.102 -4.502 1.00 98.38 72 VAL A N 1
ATOM 559 C CA . VAL A 1 72 ? 0.403 -0.123 -5.257 1.00 98.38 72 VAL A CA 1
ATOM 560 C C . VAL A 1 72 ? 1.813 -0.102 -5.841 1.00 98.38 72 VAL A C 1
ATOM 562 O O . VAL A 1 72 ? 2.136 0.728 -6.685 1.00 98.38 72 VAL A O 1
ATOM 565 N N . PHE A 1 73 ? 2.615 -1.095 -5.453 1.00 97.81 73 PHE A N 1
ATOM 566 C CA . PHE A 1 73 ? 3.947 -1.400 -5.989 1.00 97.81 73 PHE A CA 1
ATOM 567 C C . PHE A 1 73 ? 3.980 -2.798 -6.632 1.00 97.81 73 PHE A C 1
ATOM 569 O O . PHE A 1 73 ? 4.888 -3.602 -6.405 1.00 97.81 73 PHE A O 1
ATOM 576 N N . ARG A 1 74 ? 2.945 -3.123 -7.410 1.00 96.69 74 ARG A N 1
ATOM 577 C CA . ARG A 1 74 ? 2.828 -4.378 -8.166 1.00 96.69 74 ARG A CA 1
ATOM 578 C C . ARG A 1 74 ? 2.916 -4.108 -9.670 1.00 96.69 74 ARG A C 1
ATOM 580 O O . ARG A 1 74 ? 2.536 -3.019 -10.091 1.00 96.69 74 ARG A O 1
ATOM 587 N N . PRO A 1 75 ? 3.395 -5.068 -10.481 1.00 95.69 75 PRO A N 1
ATOM 588 C CA . PRO A 1 75 ? 3.387 -4.938 -11.937 1.00 95.69 75 PRO A CA 1
ATOM 589 C C . PRO A 1 75 ? 2.008 -4.545 -12.478 1.00 95.69 75 PRO A C 1
ATOM 591 O O . PRO A 1 75 ? 0.992 -4.976 -11.936 1.00 95.69 75 PRO A O 1
ATOM 594 N N . SER A 1 76 ? 1.961 -3.794 -13.582 1.00 95.25 76 SER A N 1
ATOM 595 C CA . SER A 1 76 ? 0.707 -3.315 -14.189 1.00 95.25 76 SER A CA 1
ATOM 596 C C . SER A 1 76 ? -0.325 -4.422 -14.426 1.00 95.25 76 SER A C 1
ATOM 598 O O . SER A 1 76 ? -1.512 -4.194 -14.217 1.00 95.25 76 SER A O 1
ATOM 600 N N . ALA A 1 77 ? 0.116 -5.633 -14.783 1.00 95.69 77 ALA A N 1
ATOM 601 C CA . ALA A 1 77 ? -0.760 -6.787 -15.000 1.00 95.69 77 ALA A CA 1
ATOM 602 C C . ALA A 1 77 ? -1.532 -7.229 -13.739 1.00 95.69 77 ALA A C 1
ATOM 604 O O . ALA A 1 77 ? -2.625 -7.775 -13.853 1.00 95.69 77 ALA A O 1
ATOM 605 N N . ASP A 1 78 ? -1.002 -6.954 -12.545 1.00 95.50 78 ASP A N 1
ATOM 606 C CA . ASP A 1 78 ? -1.638 -7.308 -11.271 1.00 95.50 78 ASP A CA 1
ATOM 607 C C . ASP A 1 78 ? -2.656 -6.239 -10.825 1.00 95.50 78 ASP A C 1
ATOM 609 O O . ASP A 1 78 ? -3.516 -6.493 -9.980 1.00 95.50 78 ASP A O 1
ATOM 613 N N . THR A 1 79 ? -2.564 -5.019 -11.363 1.00 95.62 79 THR A N 1
ATOM 614 C CA . THR A 1 79 ? -3.341 -3.869 -10.873 1.00 95.62 79 THR A CA 1
ATOM 615 C C . THR A 1 79 ? -4.860 -3.989 -11.013 1.00 95.62 79 THR A C 1
ATOM 617 O O . THR A 1 79 ? -5.536 -3.493 -10.110 1.00 95.62 79 THR A O 1
ATOM 620 N N . PRO A 1 80 ? -5.447 -4.663 -12.030 1.00 97.25 80 PRO A N 1
ATOM 621 C CA . PRO A 1 80 ? -6.899 -4.850 -12.085 1.00 97.25 80 PRO A CA 1
ATOM 622 C C . PRO A 1 80 ? -7.428 -5.642 -10.889 1.00 97.25 80 PRO A C 1
ATOM 624 O O . PRO A 1 80 ? -8.497 -5.342 -10.361 1.00 97.25 80 PRO A O 1
ATOM 627 N N . GLU A 1 81 ? -6.661 -6.625 -10.422 1.00 97.19 81 GLU A N 1
ATOM 628 C CA . GLU A 1 81 ? -7.036 -7.405 -9.248 1.00 97.19 81 GLU A CA 1
ATOM 629 C C . GLU A 1 81 ? -6.882 -6.593 -7.962 1.00 97.19 81 GLU A C 1
ATOM 631 O O . GLU A 1 81 ? -7.790 -6.570 -7.133 1.00 97.19 81 GLU A O 1
ATOM 636 N N . VAL A 1 82 ? -5.790 -5.838 -7.826 1.00 97.81 82 VAL A N 1
ATOM 637 C CA . VAL A 1 82 ? -5.604 -4.938 -6.678 1.00 97.81 82 VAL A CA 1
ATOM 638 C C . VAL A 1 82 ? -6.709 -3.875 -6.615 1.00 97.81 82 VAL A C 1
ATOM 640 O O . VAL A 1 82 ? -7.197 -3.569 -5.530 1.00 97.81 82 VAL A O 1
ATOM 643 N N . ALA A 1 83 ? -7.156 -3.351 -7.760 1.00 97.94 83 ALA A N 1
ATOM 644 C CA . ALA A 1 83 ? -8.268 -2.406 -7.832 1.00 97.94 83 ALA A CA 1
ATOM 645 C C . ALA A 1 83 ? -9.585 -3.031 -7.346 1.00 97.94 83 ALA A C 1
ATOM 647 O O . ALA A 1 83 ? -10.281 -2.432 -6.525 1.00 97.94 83 ALA A O 1
ATOM 648 N N . ARG A 1 84 ? -9.905 -4.261 -7.776 1.00 98.06 84 ARG A N 1
ATOM 649 C CA . ARG A 1 84 ? -11.082 -4.998 -7.280 1.00 98.06 84 ARG A CA 1
ATOM 650 C C . ARG A 1 84 ? -11.024 -5.217 -5.771 1.00 98.06 84 ARG A C 1
ATOM 652 O O . ARG A 1 84 ? -12.023 -5.004 -5.089 1.00 98.06 84 ARG A O 1
ATOM 659 N N . GLN A 1 85 ? -9.861 -5.585 -5.242 1.00 98.12 85 GLN A N 1
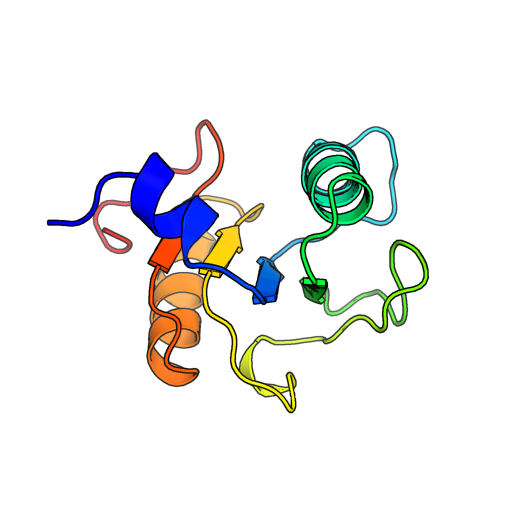ATOM 660 C CA . GLN A 1 85 ? -9.668 -5.754 -3.802 1.00 98.12 85 GLN A CA 1
ATOM 661 C C . GLN A 1 85 ? -9.815 -4.433 -3.040 1.00 98.12 85 GLN A C 1
ATOM 663 O O . GLN A 1 85 ? -10.466 -4.406 -2.000 1.00 98.12 85 GLN A O 1
ATOM 668 N N . ALA A 1 86 ? -9.276 -3.331 -3.570 1.00 98.12 86 ALA A N 1
ATOM 669 C CA . ALA A 1 86 ? -9.431 -2.000 -2.986 1.00 98.12 86 ALA A CA 1
ATOM 670 C C . ALA A 1 86 ? -10.912 -1.594 -2.890 1.00 98.12 86 ALA A C 1
ATOM 672 O O . ALA A 1 86 ? -11.350 -1.111 -1.847 1.00 98.12 86 ALA A O 1
ATOM 673 N N . VAL A 1 87 ? -11.700 -1.858 -3.939 1.00 97.94 87 VAL A N 1
ATOM 674 C CA . VAL A 1 87 ? -13.159 -1.654 -3.922 1.00 97.94 87 VAL A CA 1
ATOM 675 C C . VAL A 1 87 ? -13.829 -2.555 -2.882 1.00 97.94 87 VAL A C 1
ATOM 677 O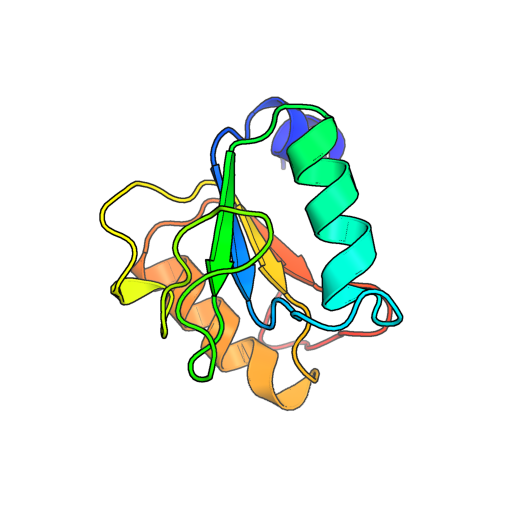 O . VAL A 1 87 ? -14.659 -2.075 -2.113 1.00 97.94 87 VAL A O 1
ATOM 680 N N . ALA A 1 88 ? -13.456 -3.836 -2.819 1.00 98.19 88 ALA A N 1
ATOM 681 C CA . ALA A 1 88 ? -14.054 -4.803 -1.898 1.00 98.19 88 ALA 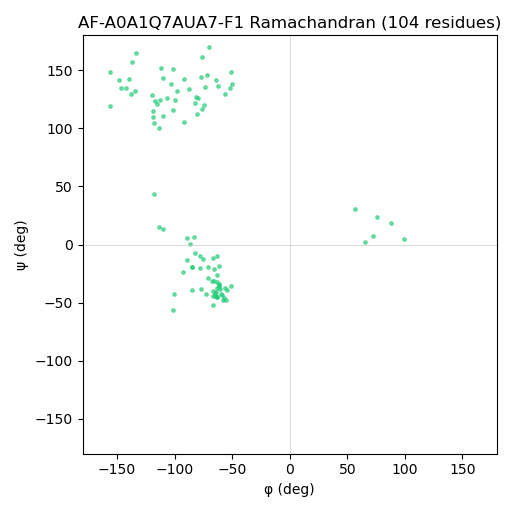A CA 1
ATOM 682 C C . ALA A 1 88 ? -13.861 -4.431 -0.418 1.00 98.19 88 ALA A C 1
ATOM 684 O O . ALA A 1 88 ? -14.763 -4.658 0.385 1.00 98.19 88 ALA A O 1
ATOM 685 N N . ILE A 1 89 ? -12.725 -3.822 -0.060 1.00 98.19 89 ILE A N 1
ATOM 686 C CA . ILE A 1 89 ? -12.465 -3.338 1.307 1.00 98.19 89 ILE A CA 1
ATOM 687 C C . ILE A 1 89 ? -12.999 -1.919 1.569 1.00 98.19 89 ILE A C 1
ATOM 689 O O . ILE A 1 89 ? -12.823 -1.386 2.663 1.00 98.19 89 ILE A O 1
ATOM 693 N N . GLY A 1 90 ? -13.627 -1.283 0.574 1.00 97.44 90 GLY A N 1
ATOM 694 C CA . GLY A 1 90 ? -14.188 0.063 0.697 1.00 97.44 90 GLY A CA 1
ATOM 695 C C . GLY A 1 90 ? -13.155 1.195 0.677 1.00 97.44 90 GLY A C 1
ATOM 696 O O . GLY A 1 90 ? -13.436 2.278 1.197 1.00 97.44 90 GLY A O 1
ATOM 697 N N . ALA A 1 91 ? -11.976 0.976 0.086 1.00 97.69 91 ALA A N 1
ATOM 698 C CA . ALA A 1 91 ? -10.976 2.029 -0.049 1.00 97.69 91 ALA A CA 1
ATOM 699 C C . ALA A 1 91 ? -11.486 3.171 -0.938 1.00 97.69 91 ALA A C 1
ATOM 701 O O . ALA A 1 91 ? -12.152 2.963 -1.954 1.00 97.69 91 ALA A O 1
ATOM 702 N N . LYS A 1 92 ? -11.156 4.410 -0.565 1.00 93.44 92 LYS A N 1
ATOM 703 C CA . LYS A 1 92 ? -11.671 5.622 -1.225 1.00 93.44 92 LYS A CA 1
ATOM 704 C C . LYS A 1 92 ? -10.806 6.078 -2.395 1.00 93.44 92 LYS A C 1
ATOM 706 O O . LYS A 1 92 ? -11.223 6.981 -3.128 1.00 93.44 92 LYS A O 1
ATOM 711 N N . ALA A 1 93 ? -9.600 5.529 -2.510 1.00 96.19 93 ALA A N 1
ATOM 712 C CA . ALA A 1 93 ? -8.634 5.846 -3.546 1.00 96.19 93 ALA A CA 1
ATOM 713 C C . ALA A 1 93 ? -7.647 4.688 -3.771 1.00 96.19 93 ALA A C 1
ATOM 715 O O . ALA A 1 93 ? -7.275 3.968 -2.841 1.00 96.19 93 ALA A O 1
ATOM 716 N N . LEU A 1 94 ? -7.189 4.570 -5.017 1.00 97.00 94 LEU A N 1
ATOM 717 C CA . LEU A 1 94 ? -6.121 3.680 -5.457 1.00 97.00 94 LEU A CA 1
ATOM 718 C C . LEU A 1 94 ? -4.998 4.539 -6.047 1.00 97.00 94 LEU A C 1
ATOM 720 O O . LEU A 1 94 ? -5.247 5.383 -6.906 1.00 97.00 94 LEU A O 1
ATOM 724 N N . TRP A 1 95 ? -3.767 4.333 -5.591 1.00 96.62 95 TRP A N 1
ATOM 725 C CA . TRP A 1 95 ? -2.583 5.033 -6.073 1.00 96.62 95 TRP A CA 1
ATOM 726 C C . TRP A 1 95 ? -1.609 4.036 -6.691 1.00 96.62 95 TRP A C 1
ATOM 728 O O . TRP A 1 95 ? -0.909 3.304 -5.992 1.00 96.62 95 TRP A O 1
ATOM 738 N N . LEU A 1 96 ? -1.557 4.032 -8.022 1.00 96.62 96 LEU A N 1
ATOM 739 C CA . LEU A 1 96 ? -0.548 3.310 -8.789 1.00 96.62 96 LEU A CA 1
ATOM 740 C C . LEU A 1 96 ? 0.740 4.137 -8.834 1.00 96.62 96 LEU A C 1
ATOM 742 O O . LEU A 1 96 ? 0.711 5.321 -9.177 1.00 96.62 96 LEU A O 1
ATOM 746 N N . GLN A 1 97 ? 1.860 3.534 -8.445 1.00 94.94 97 GLN A N 1
ATOM 747 C CA . GLN A 1 97 ? 3.150 4.221 -8.456 1.00 94.94 97 GLN A CA 1
ATOM 748 C C . GLN A 1 97 ? 3.644 4.475 -9.882 1.00 94.94 97 GLN A C 1
ATOM 750 O O . GLN A 1 97 ? 3.070 3.991 -10.856 1.00 94.94 97 GLN A O 1
ATOM 755 N N . GLN A 1 98 ? 4.699 5.282 -10.001 1.00 90.00 98 GLN A N 1
ATOM 756 C CA . GLN A 1 98 ? 5.245 5.680 -11.294 1.00 90.00 98 GLN A CA 1
ATOM 757 C C . GLN A 1 98 ? 5.488 4.462 -12.205 1.00 90.00 98 GLN A C 1
ATOM 759 O O . GLN A 1 98 ? 5.947 3.416 -11.749 1.00 90.00 98 GLN A O 1
ATOM 764 N N . ASP A 1 99 ? 5.133 4.619 -13.482 1.00 89.50 99 ASP A N 1
ATOM 765 C CA . ASP A 1 99 ? 5.212 3.608 -14.547 1.00 89.50 99 ASP A CA 1
ATOM 766 C C . ASP A 1 99 ? 4.290 2.381 -14.386 1.00 89.50 99 ASP A C 1
ATOM 768 O O . ASP A 1 99 ? 4.255 1.508 -15.256 1.00 89.50 99 ASP A O 1
ATOM 772 N N . ILE A 1 100 ? 3.459 2.341 -13.340 1.00 90.75 100 ILE A N 1
ATOM 773 C CA . ILE A 1 100 ? 2.389 1.354 -13.183 1.00 90.75 100 ILE A CA 1
ATOM 774 C C . ILE A 1 100 ? 1.104 1.937 -13.781 1.00 90.75 100 ILE A C 1
ATOM 776 O O . ILE A 1 100 ? 0.464 2.815 -13.203 1.00 90.75 100 ILE A O 1
ATOM 780 N N . VAL A 1 101 ? 0.718 1.445 -14.959 1.00 87.38 101 VAL A N 1
ATOM 781 C CA . VAL A 1 101 ? -0.431 1.962 -15.718 1.00 87.38 101 VAL A CA 1
ATOM 782 C C . VAL A 1 101 ? -1.289 0.815 -16.235 1.00 87.38 101 VAL A C 1
ATOM 784 O O . VAL A 1 101 ? -0.786 -0.123 -16.849 1.00 87.38 101 VAL A O 1
ATOM 787 N N . SER A 1 102 ? -2.601 0.924 -16.029 1.00 89.19 102 SER A N 1
ATOM 788 C CA . SER A 1 102 ? -3.607 -0.012 -16.530 1.00 89.19 102 SER A CA 1
ATOM 789 C C . SER A 1 102 ? -4.896 0.741 -16.853 1.00 89.19 102 SER A C 1
ATOM 791 O O . SER A 1 102 ? -5.344 1.576 -16.069 1.00 89.19 102 SER A O 1
ATOM 793 N N . ALA A 1 103 ? -5.496 0.465 -18.013 1.00 83.50 103 ALA A N 1
ATOM 794 C CA . ALA A 1 103 ? -6.787 1.043 -18.390 1.00 83.50 103 ALA A CA 1
ATOM 795 C C . ALA A 1 103 ? -7.950 0.459 -17.570 1.00 83.50 103 ALA A C 1
ATOM 797 O O . ALA A 1 103 ? -8.932 1.153 -17.330 1.00 83.50 103 ALA A O 1
ATOM 798 N N . GLU A 1 104 ? -7.816 -0.787 -17.115 1.00 82.88 104 GLU A N 1
ATOM 799 C CA . GLU A 1 104 ? -8.824 -1.512 -16.329 1.00 82.88 104 GLU A CA 1
ATOM 800 C C . GLU A 1 104 ? -8.790 -1.161 -14.833 1.00 82.88 104 GLU A C 1
ATOM 802 O O . GLU A 1 104 ? -9.643 -1.604 -14.070 1.00 82.88 104 GLU A O 1
ATOM 807 N N . SER A 1 105 ? -7.792 -0.387 -14.404 1.00 77.50 105 SER A N 1
ATOM 808 C CA . SER A 1 105 ? -7.557 -0.025 -12.998 1.00 77.50 105 SER A CA 1
ATOM 809 C C . SER A 1 105 ? -7.751 1.467 -12.724 1.00 77.50 105 SER A C 1
ATOM 811 O O . SER A 1 105 ? -7.266 1.963 -11.707 1.00 77.50 105 SER A O 1
ATOM 813 N N . ARG A 1 106 ? -8.387 2.181 -13.661 1.00 64.56 106 ARG A N 1
ATOM 814 C CA . ARG A 1 106 ? -8.705 3.610 -13.555 1.00 64.56 106 ARG A CA 1
ATOM 815 C C . ARG A 1 106 ? -9.930 3.875 -12.694 1.00 64.56 106 ARG A C 1
ATOM 817 O O . ARG A 1 106 ? -10.867 3.050 -12.735 1.00 64.56 106 ARG A O 1
#

Foldseek 3Di:
DDDPVRLLVPWQEEEEAPQDQDCVDPSDVVVLVVVVVRHHYEYADLPDQDHPNHGYHPALVRDPDQGQEYEYPDALVCQLVVLVRCVVSPHNYYHYDPPNDDPNND

pLDDT: mean 95.65, std 4.98, range [64.56, 98.81]

Nearest PDB structures (foldseek):
  3q9n-assembly2_B  TM=9.664E-01  e=9.459E-09  Escherichia coli
  3q9n-assembly1_A  TM=9.732E-01  e=1.576E-08  Escherichia coli
  3qa9-assembly1_A  TM=9.244E-01  e=1.008E-08  Escherichia coli
  1y81-assembly1_A  TM=9.233E-01  e=6.874E-09  Pyrococcus furiosus
  7cm9-assembly2_D  TM=7.741E-01  e=6.777E-06  Psychrobacter sp.

Solvent-accessible surface area (backbone atoms only — not comparable to full-atom values): 6009 Å² total; per-residue (Å²): 133,82,50,74,68,54,51,59,73,71,42,56,29,35,35,28,40,45,40,40,86,51,72,90,36,66,47,19,46,55,57,50,50,46,40,76,73,71,43,47,60,41,37,21,26,75,90,43,68,61,46,96,94,29,69,27,29,59,44,76,85,69,52,93,63,82,37,35,30,39,38,38,55,55,61,41,88,53,39,46,58,53,43,52,49,38,54,73,62,60,33,77,40,78,43,66,41,90,95,40,67,51,86,82,51,111

Sequence (106 aa):
MRTPAQILAESRTIAVVGASRDPGKTAHAVPHQILRHGWHVIPVNPYADEIWGQRCYRTLADIPEPVDLVNVFRPSADTPEVARQAVAIGAKALWLQQDIVSAESR

Secondary structure (DSSP, 8-state):
---HHHHHHH--EEEEET--S-TTSHHHHHHHHHHHTT-EEEEE-TT-SEETTEEPBSSGGG--S--SEEEE-S-GGGHHHHHHHHHHTT-SEEEEPTT---GGG-

Mean predicted aligned error: 2.64 Å